Protein AF-A0A1H1KU22-F1 (afdb_monomer_lite)

Foldseek 3Di:
DPLVVLLVVLLVLLCVLV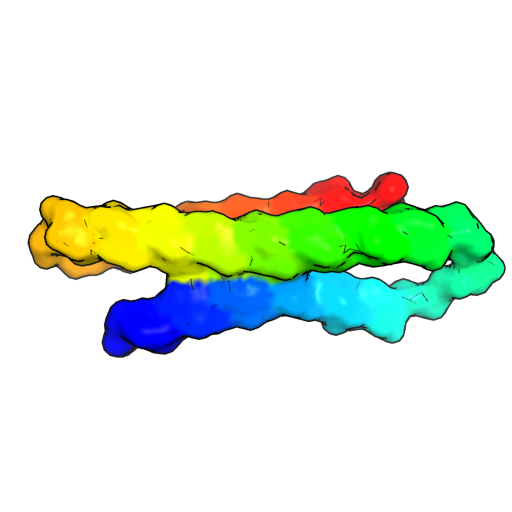VVVVPDPDPDPVQVVLSVPSSVVSNVLSNVLSVVLVVVVVVDPDPVVSVVSSVVSSVVSNVVSVVVPPD

pLDDT: mean 80.47, std 10.39, range [49.78, 92.62]

Structure (mmCIF, N/CA/C/O backbone):
data_AF-A0A1H1KU22-F1
#
_entry.id   AF-A0A1H1KU22-F1
#
loop_
_atom_site.group_PDB
_atom_site.id
_atom_site.type_symbol
_atom_site.label_atom_id
_atom_site.label_alt_id
_atom_site.label_comp_id
_atom_site.label_asym_id
_atom_site.label_entity_id
_atom_site.label_seq_id
_atom_site.pdbx_PDB_ins_code
_atom_site.Cartn_x
_atom_site.Cartn_y
_atom_site.Cartn_z
_atom_site.occupancy
_atom_site.B_iso_or_equiv
_atom_site.auth_seq_id
_atom_site.auth_comp_id
_atom_site.auth_asym_id
_atom_site.auth_atom_id
_atom_site.pdbx_PDB_model_num
ATOM 1 N N . MET A 1 1 ? -0.288 4.225 16.130 1.00 59.97 1 MET A N 1
ATOM 2 C CA . MET A 1 1 ? -0.280 5.340 15.138 1.00 59.97 1 MET A CA 1
ATOM 3 C C . MET A 1 1 ? -1.697 5.870 14.943 1.00 59.97 1 MET A C 1
ATOM 5 O O . MET A 1 1 ? -2.612 5.059 14.923 1.00 59.97 1 MET A O 1
ATOM 9 N N . LYS A 1 2 ? -1.896 7.188 14.773 1.00 75.38 2 LYS A N 1
ATOM 10 C CA . LYS A 1 2 ? -3.216 7.748 14.407 1.00 75.38 2 LYS A CA 1
ATOM 11 C C . LYS A 1 2 ? -3.677 7.149 13.067 1.00 75.38 2 LYS A C 1
ATOM 13 O O . LYS A 1 2 ? -2.871 7.070 12.142 1.00 75.38 2 LYS A O 1
ATOM 18 N N . ASP A 1 3 ? -4.952 6.777 12.947 1.00 75.06 3 ASP A N 1
ATOM 19 C CA . ASP A 1 3 ? -5.511 6.131 11.741 1.00 75.06 3 ASP A CA 1
ATOM 20 C C . ASP A 1 3 ? -5.279 6.925 10.448 1.00 75.06 3 ASP A C 1
ATOM 22 O O . ASP A 1 3 ? -5.104 6.339 9.381 1.00 75.06 3 ASP A O 1
ATOM 26 N N . SER A 1 4 ? -5.193 8.255 10.543 1.00 79.81 4 SER A N 1
ATOM 27 C CA . SER A 1 4 ? -4.842 9.112 9.409 1.00 79.81 4 SER A CA 1
ATOM 28 C C . SER A 1 4 ? -3.465 8.789 8.823 1.00 79.81 4 SER A C 1
ATOM 30 O O . SER A 1 4 ? -3.316 8.819 7.608 1.00 79.81 4 SER A O 1
ATOM 32 N N . TYR A 1 5 ? -2.468 8.444 9.646 1.00 84.94 5 TYR A N 1
ATOM 33 C CA . TYR A 1 5 ? -1.137 8.085 9.142 1.00 84.94 5 TYR A CA 1
ATOM 34 C C . TYR A 1 5 ? -1.188 6.774 8.367 1.00 84.94 5 TYR A C 1
ATOM 36 O O . TYR A 1 5 ? -0.674 6.724 7.262 1.00 84.94 5 TYR A O 1
ATOM 44 N N . LYS A 1 6 ? -1.883 5.756 8.891 1.00 84.06 6 LYS A N 1
ATOM 45 C CA . LYS A 1 6 ? -2.060 4.461 8.214 1.00 84.06 6 LYS A CA 1
ATOM 46 C C . LYS A 1 6 ? -2.738 4.625 6.848 1.00 84.06 6 LYS A C 1
ATOM 48 O O . LYS A 1 6 ? -2.308 4.029 5.865 1.00 84.06 6 LYS A O 1
ATOM 53 N N . PHE A 1 7 ? -3.747 5.493 6.765 1.00 85.44 7 PHE A N 1
ATOM 54 C CA . PHE A 1 7 ? -4.392 5.846 5.499 1.00 85.44 7 PHE A CA 1
ATOM 55 C C . PHE A 1 7 ? -3.402 6.456 4.493 1.00 85.44 7 PHE A C 1
ATOM 57 O O . PHE A 1 7 ? -3.307 5.982 3.363 1.00 85.44 7 PHE A O 1
ATOM 64 N N . TRP A 1 8 ? -2.625 7.461 4.908 1.00 86.25 8 TRP A N 1
ATOM 65 C CA . TRP A 1 8 ? -1.616 8.079 4.043 1.00 86.25 8 TRP A CA 1
ATOM 66 C C . TRP A 1 8 ? -0.489 7.115 3.667 1.00 86.25 8 TRP A C 1
ATOM 68 O O . TRP A 1 8 ? -0.034 7.149 2.531 1.00 86.25 8 TRP A O 1
ATOM 78 N N . THR A 1 9 ? -0.074 6.218 4.564 1.00 87.00 9 THR A N 1
ATOM 79 C CA . THR A 1 9 ? 0.947 5.205 4.270 1.00 87.00 9 THR A CA 1
ATOM 80 C C . THR A 1 9 ? 0.508 4.262 3.151 1.00 87.00 9 THR A C 1
ATOM 82 O O . THR A 1 9 ? 1.318 3.985 2.275 1.00 87.00 9 THR A O 1
ATOM 85 N N . LEU A 1 10 ? -0.756 3.820 3.127 1.00 87.44 10 LEU A N 1
ATOM 86 C CA . LEU A 1 10 ? -1.292 2.973 2.046 1.00 87.44 10 LEU A CA 1
ATOM 87 C C . LEU A 1 10 ? -1.376 3.703 0.701 1.00 87.44 10 LEU A C 1
ATOM 89 O O . LEU A 1 10 ? -1.157 3.108 -0.352 1.00 87.44 10 LEU A O 1
ATOM 93 N N . ILE A 1 11 ? -1.671 5.003 0.726 1.00 86.31 11 ILE A N 1
ATOM 94 C CA . ILE A 1 11 ? -1.624 5.825 -0.485 1.00 86.31 11 ILE A CA 1
ATOM 95 C C . ILE A 1 11 ? -0.177 5.934 -0.962 1.00 86.31 11 ILE A C 1
ATOM 97 O O . ILE A 1 11 ? 0.112 5.590 -2.104 1.00 86.31 11 ILE A O 1
ATOM 101 N N . CYS A 1 12 ? 0.741 6.343 -0.083 1.00 86.56 12 CYS A N 1
ATOM 102 C CA . CYS A 1 12 ? 2.157 6.506 -0.402 1.00 86.56 12 CYS A CA 1
ATOM 103 C C . CYS A 1 12 ? 2.817 5.198 -0.860 1.00 86.56 12 CYS A C 1
ATOM 105 O O . CYS A 1 12 ? 3.683 5.243 -1.729 1.00 86.56 12 CYS A O 1
ATOM 107 N N . SER A 1 13 ? 2.396 4.034 -0.352 1.00 84.56 13 SER A N 1
ATOM 108 C CA . SER A 1 13 ? 2.916 2.747 -0.828 1.00 84.56 13 SER A CA 1
ATOM 109 C C . SER A 1 13 ? 2.570 2.479 -2.295 1.00 84.56 13 SER A C 1
ATOM 111 O O . SER A 1 13 ? 3.324 1.790 -2.968 1.00 84.56 13 SER A O 1
ATOM 113 N N . GLY A 1 14 ? 1.500 3.072 -2.834 1.00 79.94 14 GLY A N 1
ATOM 114 C CA . GLY A 1 14 ? 1.205 3.013 -4.272 1.00 79.94 14 GLY A CA 1
ATOM 115 C C . GLY A 1 14 ? 2.084 3.887 -5.148 1.00 79.94 14 GLY A C 1
ATOM 116 O O . GLY A 1 14 ? 2.156 3.664 -6.349 1.00 79.94 14 GLY A O 1
ATOM 117 N N . PHE A 1 15 ? 2.808 4.829 -4.550 1.00 83.88 15 PHE A N 1
ATOM 118 C CA . PHE A 1 15 ? 3.857 5.587 -5.228 1.00 83.88 15 PHE A CA 1
ATOM 119 C C . PHE A 1 15 ? 5.225 4.904 -5.109 1.00 83.88 15 PHE A C 1
ATOM 121 O O . PHE A 1 15 ? 6.172 5.336 -5.761 1.00 83.88 15 PHE A O 1
ATOM 128 N N . LEU A 1 16 ? 5.346 3.824 -4.324 1.00 80.31 16 LEU A N 1
ATOM 129 C CA . LEU A 1 16 ? 6.594 3.067 -4.186 1.00 80.31 16 LEU A CA 1
ATOM 130 C C . LEU A 1 16 ? 7.081 2.538 -5.545 1.00 80.31 16 LEU A C 1
ATOM 132 O O . LEU A 1 16 ? 8.283 2.519 -5.799 1.00 80.31 16 LEU A O 1
ATOM 136 N N . THR A 1 17 ? 6.154 2.217 -6.452 1.00 73.81 17 THR A N 1
ATOM 137 C CA . THR A 1 17 ? 6.445 1.792 -7.827 1.00 73.81 17 THR A CA 1
ATOM 138 C C . THR A 1 17 ? 7.255 2.825 -8.605 1.00 73.81 17 THR A C 1
ATOM 140 O O . THR A 1 17 ? 8.117 2.442 -9.386 1.00 73.81 17 THR A O 1
ATOM 143 N N . LEU A 1 18 ? 7.033 4.128 -8.379 1.00 76.56 18 LEU A N 1
ATOM 144 C CA . LEU A 1 18 ? 7.815 5.194 -9.022 1.00 76.56 18 LEU A CA 1
ATOM 145 C C . LEU A 1 18 ? 9.263 5.211 -8.535 1.00 76.56 18 LEU A C 1
ATOM 147 O O . LEU A 1 18 ? 10.181 5.429 -9.320 1.00 76.56 18 LEU A O 1
ATOM 151 N N . ILE A 1 19 ? 9.462 4.993 -7.233 1.00 77.25 19 ILE A N 1
ATOM 152 C CA . ILE A 1 19 ? 10.799 4.942 -6.636 1.00 77.25 19 ILE A CA 1
ATOM 153 C C . ILE A 1 19 ? 11.550 3.728 -7.181 1.00 77.25 19 ILE A C 1
ATOM 155 O O . ILE A 1 19 ? 12.716 3.849 -7.541 1.00 77.25 19 ILE A O 1
ATOM 159 N N . MET A 1 20 ? 10.875 2.580 -7.290 1.00 72.75 20 MET A N 1
ATOM 160 C CA . MET A 1 20 ? 11.444 1.387 -7.916 1.00 72.75 20 MET A CA 1
ATOM 161 C C . MET A 1 20 ? 11.770 1.650 -9.390 1.00 72.75 20 MET A C 1
ATOM 163 O O . MET A 1 20 ? 12.900 1.422 -9.799 1.00 72.75 20 MET A O 1
ATOM 167 N N . ALA A 1 21 ? 10.849 2.241 -10.157 1.00 70.31 21 ALA A N 1
ATOM 168 C CA . ALA A 1 21 ? 11.069 2.596 -11.560 1.00 70.31 21 ALA A CA 1
ATOM 169 C C . ALA A 1 21 ? 12.318 3.464 -11.773 1.00 70.31 21 ALA A C 1
ATOM 171 O O . ALA A 1 21 ? 13.069 3.246 -12.718 1.00 70.31 21 ALA A O 1
ATOM 172 N N . ALA A 1 22 ? 12.564 4.426 -10.879 1.00 69.50 22 ALA A N 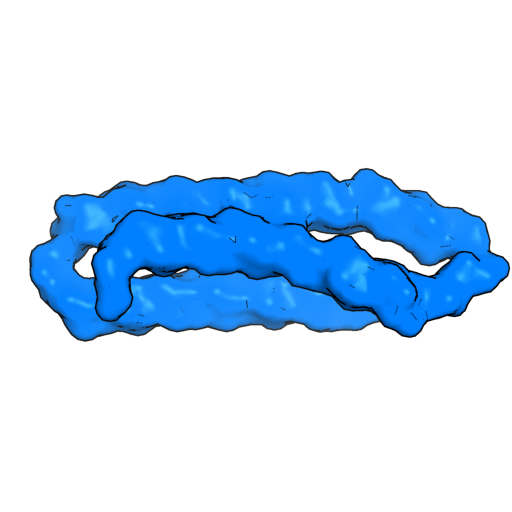1
ATOM 173 C CA . ALA A 1 22 ? 13.719 5.313 -10.960 1.00 69.50 22 ALA A CA 1
ATOM 174 C C . ALA A 1 22 ? 15.064 4.598 -10.724 1.00 69.50 22 ALA A C 1
ATOM 176 O O . ALA A 1 22 ? 16.098 5.105 -11.160 1.00 69.50 22 ALA A O 1
ATOM 177 N N . THR A 1 23 ? 15.080 3.444 -10.045 1.00 71.19 23 THR A N 1
ATOM 178 C CA . THR A 1 23 ? 16.311 2.669 -9.824 1.00 71.19 23 THR A CA 1
ATOM 179 C C . THR A 1 23 ? 16.622 1.701 -10.964 1.00 71.19 23 THR A C 1
ATOM 181 O O . THR A 1 23 ? 17.784 1.316 -11.110 1.00 71.19 23 THR A O 1
ATOM 184 N N . LEU A 1 24 ? 15.648 1.352 -11.821 1.00 62.69 24 LEU A N 1
ATOM 185 C CA . LEU A 1 24 ? 15.946 0.692 -13.093 1.00 62.69 24 LEU A CA 1
ATOM 186 C C . LEU A 1 24 ? 16.280 1.729 -14.170 1.00 62.69 24 LEU A C 1
ATOM 188 O O . LEU A 1 24 ? 15.412 2.386 -14.741 1.00 62.69 24 LEU A O 1
ATOM 192 N N . SER A 1 25 ? 17.561 1.795 -14.524 1.00 54.25 25 SER A N 1
ATOM 193 C CA . SER A 1 25 ? 18.006 2.336 -15.809 1.00 54.25 25 SER A CA 1
ATOM 194 C C . SER A 1 25 ? 17.416 1.477 -16.937 1.00 54.25 25 SER A C 1
ATOM 196 O O . SER A 1 25 ? 17.970 0.440 -17.299 1.00 54.25 25 SER A O 1
ATOM 198 N N . SER A 1 26 ? 16.239 1.842 -17.449 1.00 57.94 26 SER A N 1
ATOM 199 C CA . SER A 1 26 ? 15.583 1.111 -18.536 1.00 57.94 26 SER A CA 1
ATOM 200 C C . SER A 1 26 ? 16.047 1.652 -19.886 1.00 57.94 26 SER A C 1
ATOM 202 O O . SER A 1 26 ? 15.510 2.609 -20.432 1.00 57.94 26 SER A O 1
ATOM 204 N N . ALA A 1 27 ? 17.072 1.007 -20.443 1.00 55.38 27 ALA A N 1
ATOM 205 C CA . ALA A 1 27 ? 17.557 1.256 -21.800 1.00 55.38 27 ALA A CA 1
ATOM 206 C C . ALA A 1 27 ? 16.656 0.645 -22.905 1.00 55.38 27 ALA A C 1
ATOM 208 O O . ALA A 1 27 ? 17.032 0.684 -24.075 1.00 55.38 27 ALA A O 1
ATOM 209 N N . SER A 1 28 ? 15.482 0.079 -22.577 1.00 64.81 28 SER A N 1
ATOM 210 C CA . SER A 1 28 ? 14.574 -0.566 -23.541 1.00 64.81 28 SER A CA 1
ATOM 211 C C . SER A 1 28 ? 13.182 0.083 -23.587 1.00 64.81 28 SER A C 1
ATOM 213 O O . SER A 1 28 ? 12.588 0.423 -22.565 1.00 64.81 28 SER A O 1
ATOM 215 N N . ALA A 1 29 ? 12.641 0.236 -24.801 1.00 62.97 29 ALA A N 1
ATOM 216 C CA . ALA A 1 29 ? 11.335 0.853 -25.067 1.00 62.97 29 ALA A CA 1
ATOM 217 C C . ALA A 1 29 ? 10.130 0.030 -24.562 1.00 62.97 29 ALA A C 1
ATOM 219 O O . ALA A 1 29 ? 9.031 0.559 -24.434 1.00 62.97 29 ALA A O 1
ATOM 220 N N . GLU A 1 30 ? 10.320 -1.256 -24.265 1.00 64.88 30 GLU A N 1
ATOM 221 C CA . GLU A 1 30 ? 9.272 -2.128 -23.713 1.00 64.88 30 GLU A CA 1
ATOM 222 C C . GLU A 1 30 ? 9.020 -1.841 -22.229 1.00 64.88 30 GLU A C 1
ATOM 224 O O . GLU A 1 30 ? 7.870 -1.747 -21.796 1.00 64.88 30 GLU A O 1
ATOM 229 N N . ALA A 1 31 ? 10.088 -1.596 -21.463 1.00 65.12 31 ALA A N 1
ATOM 230 C CA . ALA A 1 31 ? 9.981 -1.259 -20.049 1.00 65.12 31 ALA A CA 1
ATOM 231 C C . ALA A 1 31 ? 9.200 0.049 -19.843 1.00 65.12 31 ALA A C 1
ATOM 233 O O . ALA A 1 31 ? 8.363 0.138 -18.946 1.00 65.12 31 ALA A O 1
ATOM 234 N N . SER A 1 32 ? 9.401 1.053 -20.706 1.00 67.88 32 SER A N 1
ATOM 235 C CA . SER A 1 32 ? 8.715 2.346 -20.585 1.00 67.88 32 SER A CA 1
ATOM 236 C C . SER A 1 32 ? 7.198 2.251 -20.799 1.00 67.88 32 SER A C 1
ATOM 238 O O . SER A 1 32 ? 6.445 2.923 -20.090 1.00 67.88 32 SER A O 1
ATOM 240 N N . MET A 1 33 ? 6.726 1.386 -21.705 1.00 67.94 33 MET A N 1
ATOM 241 C CA . MET A 1 33 ? 5.288 1.160 -21.910 1.00 67.94 33 MET A CA 1
ATOM 242 C C . MET A 1 33 ? 4.648 0.414 -20.737 1.00 67.94 33 MET A C 1
ATOM 244 O O . MET A 1 33 ? 3.555 0.780 -20.304 1.00 67.94 33 MET A O 1
ATOM 248 N N . MET A 1 34 ? 5.332 -0.591 -20.181 1.00 70.81 34 MET A N 1
ATOM 249 C CA . MET A 1 34 ? 4.844 -1.309 -19.000 1.00 70.81 34 MET A CA 1
ATOM 250 C C . MET A 1 34 ? 4.734 -0.377 -17.791 1.00 70.81 34 MET A C 1
ATOM 252 O O . MET A 1 34 ? 3.707 -0.385 -17.113 1.00 70.81 34 MET A O 1
ATOM 256 N N . PHE A 1 35 ? 5.724 0.494 -17.570 1.00 72.69 35 PHE A N 1
ATOM 257 C CA . PHE A 1 35 ? 5.674 1.516 -16.519 1.00 72.69 35 PHE A CA 1
ATOM 258 C C . PHE A 1 35 ? 4.498 2.478 -16.671 1.00 72.69 35 PHE A C 1
ATOM 260 O O . PHE A 1 35 ? 3.877 2.851 -15.675 1.00 72.69 35 PHE A O 1
ATOM 267 N N . MET A 1 36 ? 4.151 2.853 -17.903 1.00 75.38 36 MET A N 1
ATOM 268 C CA . MET A 1 36 ? 3.032 3.757 -18.170 1.00 75.38 36 MET A CA 1
ATOM 269 C C . MET A 1 36 ? 1.686 3.194 -17.690 1.00 75.38 36 MET A C 1
ATOM 271 O O . MET A 1 36 ? 0.796 3.967 -17.345 1.00 75.38 36 MET A O 1
ATOM 275 N N . ILE A 1 37 ? 1.539 1.866 -17.641 1.00 79.00 37 ILE A N 1
ATOM 276 C CA . ILE A 1 37 ? 0.301 1.182 -17.241 1.00 79.00 37 ILE A CA 1
ATOM 277 C C . ILE A 1 37 ? 0.356 0.742 -15.774 1.00 79.00 37 ILE A C 1
ATOM 279 O O . ILE A 1 37 ? -0.606 0.940 -15.028 1.00 79.00 37 ILE A O 1
ATOM 283 N N . THR A 1 38 ? 1.473 0.163 -15.331 1.00 79.88 38 THR A N 1
ATOM 284 C CA . THR A 1 38 ? 1.602 -0.390 -13.975 1.00 79.88 38 THR A CA 1
ATOM 285 C C . THR A 1 38 ? 1.599 0.699 -12.909 1.00 79.88 38 THR A C 1
ATOM 287 O O . THR A 1 38 ? 0.937 0.546 -11.885 1.00 79.88 38 THR A O 1
ATOM 290 N N . VAL A 1 39 ? 2.251 1.837 -13.156 1.00 81.50 39 VAL A N 1
ATOM 291 C CA . VAL A 1 39 ? 2.298 2.960 -12.208 1.00 81.50 39 VAL A CA 1
ATOM 292 C C . VAL A 1 39 ? 0.897 3.494 -11.860 1.00 81.50 39 VAL A C 1
ATOM 294 O O . VAL A 1 39 ? 0.552 3.497 -10.675 1.00 81.50 39 VAL A O 1
ATOM 297 N N . PRO A 1 40 ? 0.044 3.916 -12.819 1.00 84.19 40 PRO A N 1
ATOM 298 C CA . PRO A 1 40 ? -1.298 4.393 -12.485 1.00 84.19 40 PRO A CA 1
ATOM 299 C C . PRO A 1 40 ? -2.183 3.293 -11.889 1.00 84.19 40 PRO A C 1
ATOM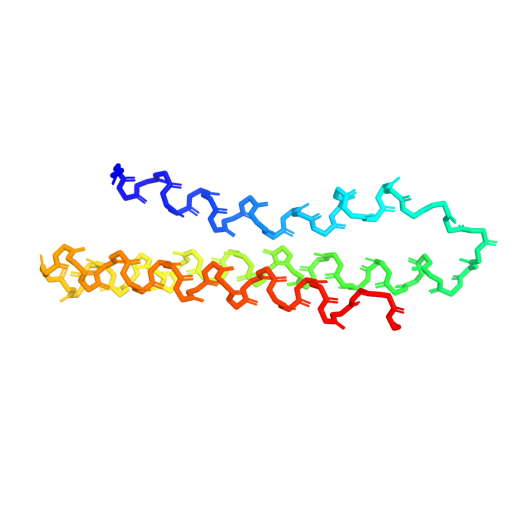 301 O O . PRO A 1 40 ? -3.022 3.586 -11.031 1.00 84.19 40 PRO A O 1
ATOM 304 N N . PHE A 1 41 ? -1.981 2.030 -12.274 1.00 86.50 41 PHE A N 1
ATOM 305 C CA . PHE A 1 41 ? -2.673 0.897 -11.663 1.00 86.50 41 PHE A CA 1
ATOM 306 C C . PHE A 1 41 ? -2.336 0.758 -10.169 1.00 86.50 41 PHE A C 1
ATOM 308 O O . PHE A 1 41 ? -3.246 0.708 -9.338 1.00 86.50 41 PHE A O 1
ATOM 315 N N . PHE A 1 42 ? -1.052 0.786 -9.800 1.00 86.25 42 PHE A N 1
ATOM 316 C CA . PHE A 1 42 ? -0.617 0.681 -8.405 1.00 86.25 42 PHE A CA 1
ATOM 317 C C . PHE A 1 42 ? -0.994 1.893 -7.559 1.00 86.25 42 PHE A C 1
ATOM 319 O O . PHE A 1 42 ? -1.423 1.725 -6.414 1.00 86.25 42 PHE A O 1
ATOM 326 N N . MET A 1 43 ? -0.938 3.101 -8.121 1.00 86.75 43 MET A N 1
ATOM 327 C CA . MET A 1 43 ? -1.459 4.293 -7.448 1.00 86.75 43 MET A CA 1
ATOM 328 C C . MET A 1 43 ? -2.950 4.147 -7.136 1.00 86.75 43 MET A C 1
ATOM 330 O O . MET A 1 43 ? -3.382 4.404 -6.011 1.00 86.75 43 MET A O 1
ATOM 334 N N . THR A 1 44 ? -3.732 3.680 -8.113 1.00 89.25 44 THR A N 1
ATOM 335 C CA . THR A 1 44 ? -5.174 3.471 -7.943 1.00 89.25 44 THR A CA 1
ATOM 336 C C . THR A 1 44 ? -5.445 2.406 -6.882 1.00 89.25 44 THR A C 1
ATOM 338 O O . THR A 1 44 ? -6.261 2.625 -5.987 1.00 89.25 44 THR A O 1
ATOM 341 N N . LEU A 1 45 ? -4.711 1.290 -6.906 1.00 88.88 45 LEU A N 1
ATOM 342 C CA . LEU A 1 45 ? -4.784 0.243 -5.884 1.00 88.88 45 LEU A CA 1
ATOM 343 C C . LEU A 1 45 ? -4.466 0.761 -4.479 1.00 88.88 45 LEU A C 1
ATOM 345 O O . LEU A 1 45 ? -5.177 0.421 -3.535 1.00 88.88 45 LEU A O 1
ATOM 349 N N . GLY A 1 46 ? -3.445 1.610 -4.331 1.00 88.12 46 GLY A N 1
ATOM 350 C CA . GLY A 1 46 ? -3.093 2.227 -3.049 1.00 88.12 46 GLY A CA 1
ATOM 351 C C . GLY A 1 46 ? -4.232 3.068 -2.479 1.00 88.12 46 GLY A C 1
ATOM 352 O O . GLY A 1 46 ? -4.583 2.939 -1.305 1.00 88.12 46 GLY A O 1
ATOM 353 N N . VAL A 1 47 ? -4.887 3.864 -3.330 1.00 90.69 47 VAL A N 1
ATOM 354 C CA . VAL A 1 47 ? -6.081 4.633 -2.950 1.00 90.69 47 VAL A CA 1
ATOM 355 C C . VAL A 1 47 ? -7.235 3.702 -2.568 1.00 90.69 47 VAL A C 1
ATOM 357 O O . VAL A 1 47 ? -7.851 3.894 -1.517 1.00 90.69 47 VAL A O 1
ATOM 360 N N . VAL A 1 48 ? -7.509 2.664 -3.364 1.00 92.62 48 VAL A N 1
ATOM 361 C CA . VAL A 1 48 ? -8.574 1.685 -3.088 1.00 92.62 48 VAL A CA 1
ATOM 362 C C . VAL A 1 48 ? -8.345 0.983 -1.747 1.00 92.62 48 VAL A C 1
ATOM 364 O O . VAL A 1 48 ? -9.266 0.904 -0.934 1.00 92.62 48 VAL A O 1
ATOM 367 N N . PHE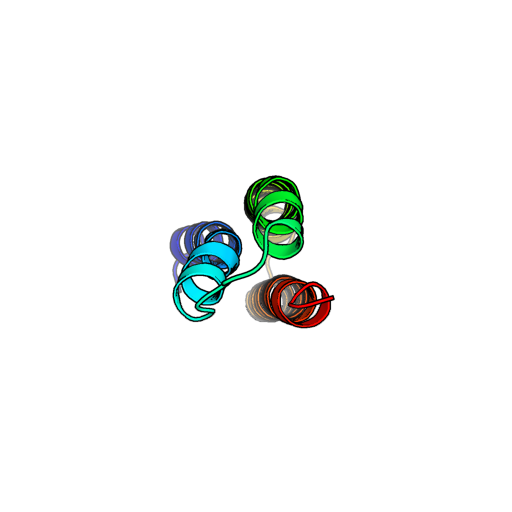 A 1 49 ? -7.121 0.535 -1.464 1.00 90.38 49 PHE A N 1
ATOM 368 C CA . PHE A 1 49 ? -6.774 -0.117 -0.199 1.00 90.38 49 PHE A CA 1
ATOM 369 C C . PHE A 1 49 ? -6.840 0.841 0.989 1.00 90.38 49 PHE A C 1
ATOM 371 O O . PHE A 1 49 ? -7.317 0.452 2.054 1.00 90.38 49 PHE A O 1
ATOM 378 N N . ALA A 1 50 ? -6.446 2.104 0.818 1.00 88.94 50 ALA A N 1
ATOM 379 C CA . ALA A 1 50 ? -6.594 3.117 1.857 1.00 88.94 50 ALA A CA 1
ATOM 380 C C . ALA A 1 50 ? -8.073 3.356 2.210 1.00 88.94 50 ALA A C 1
ATOM 382 O O . ALA A 1 50 ? -8.439 3.414 3.390 1.00 88.94 50 ALA A O 1
ATOM 383 N N . PHE A 1 51 ? -8.952 3.435 1.206 1.00 90.94 51 PHE A N 1
ATOM 384 C CA . PHE A 1 51 ? -10.395 3.523 1.432 1.00 90.94 51 PHE A CA 1
ATOM 385 C C . PHE A 1 51 ? -10.952 2.256 2.083 1.00 90.94 51 PHE A C 1
ATOM 387 O O . PHE A 1 51 ? -11.686 2.366 3.066 1.00 90.94 51 PHE A O 1
ATOM 394 N N . ALA A 1 52 ? -10.571 1.071 1.601 1.00 89.88 52 ALA A N 1
ATOM 395 C CA . ALA A 1 52 ? -10.971 -0.201 2.195 1.00 89.88 52 ALA A CA 1
ATOM 396 C C . ALA A 1 52 ? -10.573 -0.272 3.679 1.00 89.88 52 ALA A C 1
ATOM 398 O O . ALA A 1 52 ? -11.427 -0.541 4.525 1.00 89.88 52 ALA A O 1
ATOM 399 N N . TYR A 1 53 ? -9.328 0.088 4.017 1.00 89.25 53 TYR A N 1
ATOM 400 C CA . TYR A 1 53 ? -8.860 0.183 5.401 1.00 89.25 53 TYR A CA 1
ATOM 401 C C . TYR A 1 53 ? -9.732 1.131 6.226 1.00 89.25 53 TYR A C 1
ATOM 403 O O . TYR A 1 53 ? -10.151 0.773 7.322 1.00 89.25 53 TYR A O 1
ATOM 411 N N . ARG A 1 54 ? -10.069 2.315 5.700 1.00 88.56 54 ARG A N 1
ATOM 412 C CA . ARG A 1 54 ? -10.910 3.296 6.406 1.00 88.56 54 ARG A CA 1
ATOM 413 C C . ARG A 1 54 ? -12.337 2.797 6.651 1.00 88.56 54 ARG A C 1
ATOM 415 O O . ARG A 1 54 ? -12.924 3.116 7.684 1.00 88.56 54 ARG A O 1
ATOM 422 N N . PHE A 1 55 ? -12.915 2.046 5.717 1.00 89.38 55 PHE A N 1
ATOM 423 C CA . PHE A 1 55 ? -14.236 1.440 5.901 1.00 89.38 55 PHE A CA 1
ATOM 424 C C . PHE A 1 55 ? -14.202 0.303 6.924 1.00 89.38 55 PHE A C 1
ATOM 426 O O . PHE A 1 55 ? -15.091 0.221 7.773 1.00 89.38 55 PHE A O 1
ATOM 433 N N . ILE A 1 56 ? -13.171 -0.542 6.877 1.00 87.94 56 ILE A N 1
ATOM 434 C CA . ILE A 1 56 ? -13.000 -1.661 7.808 1.00 87.94 56 ILE A CA 1
ATOM 435 C C . ILE A 1 56 ? -12.695 -1.141 9.220 1.00 87.94 56 ILE A C 1
ATOM 437 O O . ILE A 1 56 ? -13.340 -1.554 10.181 1.00 87.94 56 ILE A O 1
ATOM 441 N N . SER A 1 57 ? -11.796 -0.164 9.357 1.00 84.94 57 SER A N 1
ATOM 442 C CA . SER A 1 57 ? -11.400 0.400 10.653 1.00 84.94 57 SER A CA 1
ATOM 443 C C . SER A 1 57 ? -12.528 1.149 11.363 1.00 84.94 57 SER A C 1
ATOM 445 O O . SER A 1 57 ? -12.517 1.239 12.589 1.00 84.94 57 SER A O 1
ATOM 447 N N . LYS A 1 58 ? -13.529 1.645 10.622 1.00 86.19 58 LYS A N 1
ATOM 448 C CA . LYS A 1 58 ? -14.769 2.191 11.193 1.00 86.19 58 LYS A CA 1
ATOM 449 C C . LYS A 1 58 ? -15.712 1.122 11.746 1.00 86.19 58 LYS A C 1
ATOM 451 O O . LYS A 1 58 ? -16.487 1.429 12.643 1.00 86.19 58 LYS A O 1
ATOM 456 N N . LYS A 1 59 ? -15.695 -0.094 11.192 1.00 87.06 59 LYS A N 1
ATOM 457 C CA . LYS A 1 59 ? -16.566 -1.201 11.627 1.00 87.06 59 LYS A CA 1
ATOM 458 C C . LYS A 1 59 ? -15.986 -1.991 12.797 1.00 87.06 59 LYS A C 1
ATOM 460 O O . LYS A 1 59 ? -16.734 -2.614 13.539 1.00 87.06 59 LYS A O 1
ATOM 465 N N . ILE A 1 60 ? -14.668 -1.978 12.945 1.00 88.38 60 ILE A N 1
ATOM 466 C CA . ILE A 1 60 ? -13.956 -2.726 13.978 1.00 88.38 60 ILE A CA 1
ATOM 467 C C . ILE A 1 60 ? -13.685 -1.792 15.164 1.00 88.38 60 ILE A C 1
ATOM 469 O O . ILE A 1 60 ? -13.216 -0.674 14.972 1.00 88.38 60 ILE A O 1
ATOM 473 N N . ASN A 1 61 ? -13.965 -2.234 16.391 1.00 82.19 61 ASN A N 1
ATOM 474 C CA . ASN A 1 61 ? -13.574 -1.505 17.610 1.00 82.19 61 ASN A CA 1
ATOM 475 C C . ASN A 1 61 ? -12.237 -1.988 18.177 1.00 82.19 61 ASN A C 1
ATOM 477 O O . ASN A 1 61 ? -11.532 -1.212 18.815 1.00 82.19 61 ASN A O 1
ATOM 481 N N . ASP A 1 62 ? -11.874 -3.235 17.889 1.00 88.56 62 ASP A N 1
ATOM 482 C CA . ASP A 1 62 ? -10.624 -3.839 18.325 1.00 88.56 62 ASP A CA 1
ATOM 483 C C . ASP A 1 62 ? -9.413 -3.187 17.637 1.00 88.56 62 ASP A C 1
ATOM 485 O O . ASP A 1 62 ? -9.366 -3.028 16.412 1.00 88.56 62 ASP A O 1
ATOM 489 N N . MET A 1 63 ? -8.446 -2.761 18.442 1.00 84.44 63 MET A N 1
ATOM 490 C CA . MET A 1 63 ? -7.250 -2.068 17.980 1.00 84.44 63 MET A CA 1
ATOM 491 C C . MET A 1 63 ? -6.236 -3.033 17.353 1.00 84.44 63 MET A C 1
ATOM 493 O O . MET A 1 63 ? -5.627 -2.676 16.341 1.00 84.44 63 MET A O 1
ATOM 497 N N . ASP A 1 64 ? -6.127 -4.259 17.869 1.00 86.75 64 ASP A N 1
ATOM 498 C CA . ASP A 1 64 ? -5.195 -5.275 17.370 1.00 86.75 64 ASP A CA 1
ATOM 499 C C . ASP A 1 64 ? -5.623 -5.745 15.977 1.00 86.75 64 ASP A C 1
ATOM 501 O O . ASP A 1 64 ? -4.827 -5.812 15.037 1.00 86.75 64 ASP A O 1
ATOM 505 N N . VAL A 1 65 ? -6.928 -5.956 15.785 1.00 87.50 65 VAL A N 1
ATOM 506 C CA . VAL A 1 65 ? -7.481 -6.366 14.486 1.00 87.50 65 VAL A CA 1
ATOM 507 C C . VAL A 1 65 ? -7.291 -5.277 13.422 1.00 87.50 65 VAL A C 1
ATOM 509 O O . VAL A 1 65 ? -7.018 -5.586 12.257 1.00 87.50 65 VAL A O 1
ATOM 512 N N . LYS A 1 66 ? -7.372 -3.990 13.792 1.00 86.75 66 LYS A N 1
ATOM 513 C CA . LYS A 1 66 ? -7.061 -2.877 12.872 1.00 86.75 66 LYS A CA 1
ATOM 514 C C . LYS A 1 66 ? -5.602 -2.895 12.440 1.00 86.75 66 LYS A C 1
ATOM 516 O O . LYS A 1 66 ? -5.311 -2.625 11.276 1.00 86.75 66 LYS A O 1
ATOM 521 N N . GLU A 1 67 ? -4.686 -3.190 13.356 1.00 87.62 67 GLU A N 1
ATOM 522 C CA . GLU A 1 67 ? -3.258 -3.274 13.053 1.00 87.62 67 GLU A CA 1
ATOM 523 C C . GLU A 1 67 ? -2.926 -4.445 12.142 1.00 87.62 67 GLU A C 1
ATOM 525 O O . GLU A 1 67 ? -2.254 -4.241 11.130 1.00 87.62 67 GLU A O 1
ATOM 530 N N . ILE A 1 68 ? -3.489 -5.620 12.414 1.00 90.19 68 ILE A N 1
ATOM 531 C CA . ILE A 1 68 ? -3.352 -6.794 11.548 1.00 90.19 68 ILE A CA 1
ATOM 532 C C . ILE A 1 68 ? -3.909 -6.498 10.149 1.00 90.19 68 ILE A C 1
ATOM 534 O O . ILE A 1 68 ? -3.244 -6.759 9.149 1.00 90.19 68 ILE A O 1
ATOM 538 N N . THR A 1 69 ? -5.092 -5.882 10.057 1.00 88.88 69 THR A N 1
ATOM 539 C CA . THR A 1 69 ? -5.707 -5.522 8.767 1.00 88.88 69 THR A CA 1
ATOM 540 C C . THR A 1 69 ? -4.830 -4.556 7.971 1.00 88.88 69 THR A C 1
ATOM 542 O O . THR A 1 69 ? -4.636 -4.737 6.769 1.00 88.88 69 THR A O 1
ATOM 545 N N . PHE A 1 70 ? -4.279 -3.534 8.631 1.00 90.19 70 PHE A N 1
ATOM 546 C CA . PHE A 1 70 ? -3.349 -2.600 8.001 1.00 90.19 70 PHE A CA 1
ATOM 547 C C . PHE A 1 70 ? -2.093 -3.315 7.492 1.00 90.19 70 PHE A C 1
ATOM 549 O O . PHE A 1 70 ? -1.710 -3.116 6.342 1.00 90.19 70 PHE A O 1
ATOM 556 N N . ALA A 1 71 ? -1.483 -4.162 8.325 1.00 89.94 71 ALA A N 1
ATOM 557 C CA . ALA A 1 71 ? -0.278 -4.903 7.973 1.00 89.94 71 ALA A CA 1
ATOM 558 C C . ALA A 1 71 ? -0.510 -5.829 6.770 1.00 89.94 71 ALA A C 1
ATOM 560 O O . ALA A 1 71 ? 0.312 -5.852 5.859 1.00 89.94 71 ALA A O 1
ATOM 561 N N . ILE A 1 72 ? -1.650 -6.525 6.723 1.00 92.62 72 ILE A N 1
ATOM 562 C CA . ILE A 1 72 ? -2.030 -7.389 5.599 1.00 92.62 72 ILE A CA 1
ATOM 563 C C . ILE A 1 72 ? -2.197 -6.570 4.314 1.00 92.62 72 ILE A C 1
ATOM 565 O O . ILE A 1 72 ? -1.618 -6.922 3.289 1.00 92.62 72 ILE A O 1
ATOM 569 N N . LEU A 1 73 ? -2.950 -5.465 4.357 1.00 90.81 73 LEU A N 1
ATOM 570 C CA . LEU A 1 73 ? -3.156 -4.611 3.182 1.00 90.81 73 LEU A CA 1
ATOM 571 C C . LEU A 1 73 ? -1.838 -4.034 2.667 1.00 90.81 73 LEU A C 1
ATOM 573 O O . LEU A 1 73 ? -1.595 -4.054 1.464 1.00 90.81 73 LEU A O 1
ATOM 577 N N . LEU A 1 74 ? -0.978 -3.562 3.571 1.00 88.44 74 LEU A N 1
ATOM 578 C CA . LEU A 1 74 ? 0.339 -3.039 3.227 1.00 88.44 74 LEU A CA 1
ATOM 579 C C . LEU A 1 74 ? 1.235 -4.132 2.631 1.00 88.44 74 LEU A C 1
ATOM 581 O O . LEU A 1 74 ? 1.884 -3.898 1.615 1.00 88.44 74 LEU A O 1
ATOM 585 N N . PHE A 1 75 ? 1.236 -5.329 3.223 1.00 91.94 75 PHE A N 1
ATOM 586 C CA . PHE A 1 75 ? 1.988 -6.474 2.721 1.00 91.94 75 PHE A CA 1
ATOM 587 C C . PHE A 1 75 ? 1.555 -6.850 1.304 1.00 91.94 75 PHE A C 1
ATOM 589 O O . PHE A 1 75 ? 2.412 -6.983 0.439 1.00 91.94 75 PHE A O 1
ATOM 596 N N . PHE A 1 76 ? 0.249 -6.941 1.029 1.00 90.00 76 PHE A N 1
ATOM 597 C CA . PHE A 1 76 ? -0.248 -7.188 -0.328 1.00 90.00 76 PHE A CA 1
ATOM 598 C C . PHE A 1 76 ? 0.172 -6.091 -1.302 1.00 90.00 76 PHE A C 1
ATOM 600 O O . PHE A 1 76 ? 0.597 -6.388 -2.414 1.00 90.00 76 PHE A O 1
ATOM 607 N N . MET A 1 77 ? 0.094 -4.829 -0.882 1.00 87.69 77 MET A N 1
ATOM 608 C CA . MET A 1 77 ? 0.492 -3.681 -1.694 1.00 87.69 77 MET A CA 1
ATOM 609 C C . MET A 1 77 ? 1.966 -3.773 -2.114 1.00 87.69 77 MET A C 1
ATOM 611 O O . MET A 1 77 ? 2.300 -3.639 -3.291 1.00 87.69 77 MET A O 1
ATOM 615 N N . ILE A 1 78 ? 2.842 -4.063 -1.152 1.00 86.44 78 ILE A N 1
ATOM 616 C CA . ILE A 1 78 ? 4.280 -4.216 -1.376 1.00 86.44 78 ILE A CA 1
ATOM 617 C C . ILE A 1 78 ? 4.558 -5.475 -2.205 1.00 86.44 78 ILE A C 1
ATOM 619 O O . ILE A 1 78 ? 5.266 -5.399 -3.203 1.00 86.44 78 ILE A O 1
ATOM 623 N N . ALA A 1 79 ? 3.967 -6.617 -1.852 1.00 86.75 79 ALA A N 1
ATOM 624 C CA . ALA A 1 79 ? 4.155 -7.873 -2.571 1.00 86.75 79 ALA A CA 1
ATOM 625 C C . ALA A 1 79 ? 3.720 -7.765 -4.038 1.00 86.75 79 ALA A C 1
ATOM 627 O O . ALA A 1 79 ? 4.439 -8.236 -4.913 1.00 86.75 79 ALA A O 1
ATOM 628 N N . PHE A 1 80 ? 2.597 -7.100 -4.331 1.00 84.38 80 PHE A N 1
ATOM 629 C CA . PHE A 1 80 ? 2.179 -6.866 -5.711 1.00 84.38 80 PHE A CA 1
ATOM 630 C C . PHE A 1 80 ? 3.124 -5.930 -6.461 1.00 84.38 80 PHE A C 1
ATOM 632 O O . PHE A 1 80 ? 3.399 -6.187 -7.629 1.00 84.38 80 PHE A O 1
ATOM 639 N N . ASN A 1 81 ? 3.655 -4.895 -5.802 1.00 80.75 81 ASN A N 1
ATOM 640 C CA . ASN A 1 81 ? 4.685 -4.044 -6.397 1.00 80.75 81 ASN A CA 1
ATOM 641 C C . ASN A 1 81 ? 5.930 -4.850 -6.784 1.00 80.75 81 ASN A C 1
ATOM 643 O O . ASN A 1 81 ? 6.437 -4.667 -7.879 1.00 80.75 81 ASN A O 1
ATOM 647 N N . PHE A 1 82 ? 6.398 -5.757 -5.923 1.00 80.31 82 PHE A N 1
ATOM 648 C CA . PHE A 1 82 ? 7.548 -6.613 -6.227 1.00 80.31 82 PHE A CA 1
ATOM 649 C C . PHE A 1 82 ? 7.237 -7.709 -7.257 1.00 80.31 82 PHE A C 1
ATOM 651 O O . PHE A 1 82 ? 8.104 -8.044 -8.049 1.00 80.31 82 PHE A O 1
ATOM 658 N N . LEU A 1 83 ? 6.027 -8.276 -7.273 1.00 79.38 83 LEU A N 1
ATOM 659 C CA . LEU A 1 83 ? 5.648 -9.322 -8.235 1.00 79.38 83 LEU A CA 1
ATOM 660 C C . LEU A 1 83 ? 5.431 -8.780 -9.648 1.00 79.38 83 LEU A C 1
ATOM 662 O O . LEU A 1 83 ? 5.748 -9.459 -10.618 1.00 79.38 83 LEU A O 1
ATOM 666 N N . ALA A 1 84 ? 4.890 -7.570 -9.769 1.00 71.50 84 ALA A N 1
ATOM 667 C CA . ALA A 1 84 ? 4.706 -6.914 -11.060 1.00 71.50 84 ALA A CA 1
ATOM 668 C C . ALA A 1 84 ? 5.992 -6.257 -11.589 1.00 71.50 84 ALA A C 1
ATOM 670 O O . ALA A 1 84 ? 5.953 -5.592 -12.620 1.00 71.50 84 ALA A O 1
ATOM 671 N N . TYR A 1 85 ? 7.116 -6.408 -10.885 1.00 61.38 85 TYR A N 1
ATOM 672 C CA . TYR A 1 85 ? 8.369 -5.728 -11.174 1.00 61.38 85 TYR A CA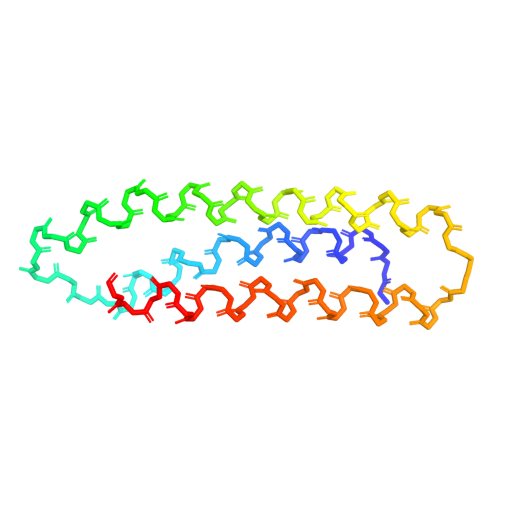 1
ATOM 673 C C . TYR A 1 85 ? 9.549 -6.716 -11.236 1.00 61.38 85 TYR A C 1
ATOM 675 O O . TYR A 1 85 ? 9.858 -7.322 -10.211 1.00 61.38 85 TYR A O 1
ATOM 683 N N . PRO A 1 86 ? 10.300 -6.849 -12.350 1.00 59.34 86 PRO A N 1
ATOM 684 C CA . PRO A 1 86 ? 10.071 -6.388 -13.717 1.00 59.34 86 PRO A CA 1
ATOM 685 C C . PRO A 1 86 ? 9.796 -7.604 -14.628 1.00 59.34 86 PRO A C 1
ATOM 687 O O . PRO A 1 86 ? 10.732 -8.241 -15.112 1.00 59.34 86 PRO A O 1
ATOM 690 N N . PHE A 1 87 ? 8.523 -7.951 -14.817 1.00 49.78 87 PHE A N 1
ATOM 691 C CA . PHE A 1 87 ? 8.088 -8.834 -15.906 1.00 49.78 87 PHE A CA 1
ATOM 692 C C . PHE A 1 87 ? 7.470 -7.996 -17.018 1.00 49.78 87 PHE A C 1
ATOM 694 O O . PHE A 1 87 ? 6.785 -7.007 -16.667 1.00 49.78 87 PHE A O 1
#

Secondary structure (DSSP, 8-state):
--HHHHHHHHHHHTTHHHHHHHHS---SHHHHHHHHHHHHHHHHHHHHHHHHHHHHHHH---HHHHHHHHHHHHHHHHHHHHHTTT-

Radius of gyration: 14.72 Å; chains: 1; bounding box: 35×18×43 Å

Sequence (87 aa):
MKDSYKFWTLICSGFLTLIMAATLSSASAEASMMFMITVPFFMTLGVVFAFAYRFISKKINDMDVKEITFA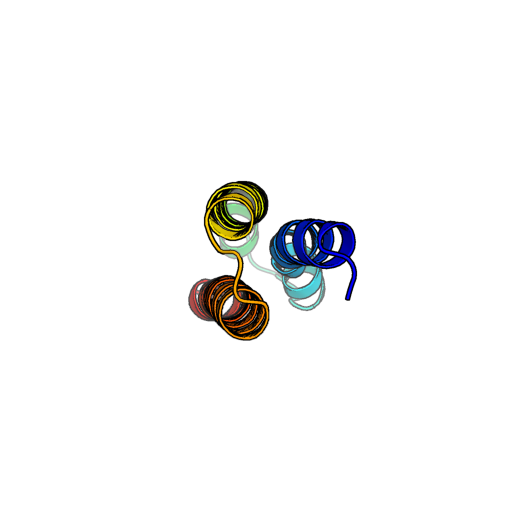ILLFFMIAFNFLAYPF